Protein AF-A0A3C1F9G5-F1 (afdb_monomer_lite)

Structure (mmCIF, N/CA/C/O backbone):
data_AF-A0A3C1F9G5-F1
#
_entry.id   AF-A0A3C1F9G5-F1
#
loop_
_atom_site.group_PDB
_atom_site.id
_atom_site.type_symbol
_atom_site.label_atom_id
_atom_site.label_alt_id
_atom_site.label_comp_id
_atom_site.label_asym_id
_atom_site.label_entity_id
_atom_site.label_seq_id
_atom_site.pdbx_PDB_ins_code
_atom_site.Cartn_x
_atom_site.Cartn_y
_atom_site.Cartn_z
_atom_site.occupancy
_atom_site.B_iso_or_equiv
_atom_site.auth_seq_id
_atom_site.auth_comp_id
_atom_site.auth_asym_id
_atom_site.auth_atom_id
_atom_site.pdbx_PDB_model_num
ATOM 1 N N . VAL A 1 1 ? 6.737 4.095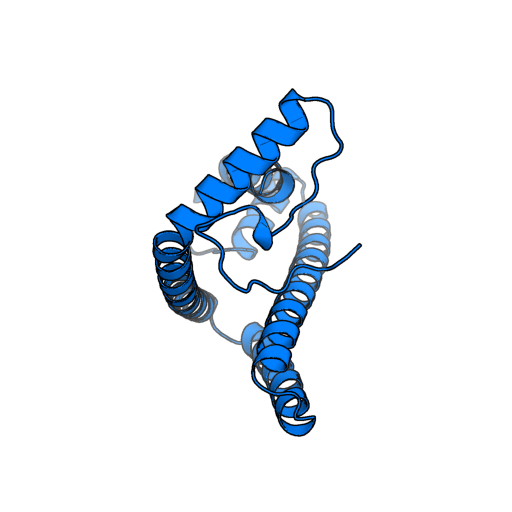 1.628 1.00 79.44 1 VAL A N 1
ATOM 2 C CA . VAL A 1 1 ? 7.726 3.433 2.512 1.00 79.44 1 VAL A CA 1
ATOM 3 C C . VAL A 1 1 ? 8.332 4.398 3.524 1.00 79.44 1 VAL A C 1
ATOM 5 O O . VAL A 1 1 ? 8.081 4.197 4.694 1.00 79.44 1 VAL A O 1
ATOM 8 N N . PHE A 1 2 ? 9.066 5.457 3.145 1.00 81.12 2 PHE A N 1
ATOM 9 C CA . PHE A 1 2 ? 9.716 6.330 4.148 1.00 81.12 2 PHE A CA 1
ATOM 10 C C . PHE A 1 2 ? 8.731 6.956 5.158 1.00 81.12 2 PHE A C 1
ATOM 12 O O . PHE A 1 2 ? 8.822 6.686 6.348 1.00 81.12 2 PHE A O 1
ATOM 19 N N . ILE A 1 3 ? 7.749 7.734 4.695 1.00 84.94 3 ILE A N 1
ATOM 20 C CA . ILE A 1 3 ? 6.781 8.387 5.596 1.00 84.94 3 ILE A CA 1
ATOM 21 C C . ILE A 1 3 ? 5.899 7.363 6.326 1.00 84.94 3 ILE A C 1
ATOM 23 O O . ILE A 1 3 ? 5.742 7.430 7.538 1.00 84.94 3 ILE A O 1
ATOM 27 N N . ASP A 1 4 ? 5.366 6.390 5.595 1.00 82.69 4 ASP A N 1
ATOM 28 C CA . ASP A 1 4 ? 4.461 5.371 6.134 1.00 82.69 4 ASP A CA 1
ATOM 29 C C . ASP A 1 4 ? 5.132 4.472 7.190 1.00 82.69 4 ASP A C 1
ATOM 31 O O . ASP A 1 4 ? 4.685 4.375 8.328 1.00 82.69 4 ASP A O 1
ATOM 35 N N . THR A 1 5 ? 6.275 3.877 6.854 1.00 83.38 5 THR A N 1
ATOM 36 C CA . THR A 1 5 ? 6.905 2.849 7.686 1.00 83.38 5 THR A CA 1
ATOM 37 C C . THR A 1 5 ? 7.856 3.438 8.724 1.00 83.38 5 THR A C 1
ATOM 39 O O . THR A 1 5 ? 7.809 3.045 9.885 1.00 83.38 5 THR A O 1
ATOM 42 N N . LEU A 1 6 ? 8.729 4.378 8.340 1.00 85.94 6 LEU A N 1
ATOM 43 C CA . LEU A 1 6 ? 9.736 4.901 9.273 1.00 85.94 6 LEU A CA 1
ATOM 44 C C . LEU A 1 6 ? 9.168 5.958 10.207 1.00 85.94 6 LEU A C 1
ATOM 46 O O . LEU A 1 6 ? 9.574 5.998 11.365 1.00 85.94 6 LEU A O 1
ATOM 50 N N . VAL A 1 7 ? 8.254 6.801 9.727 1.00 86.44 7 VAL A N 1
ATOM 51 C CA . VAL A 1 7 ? 7.688 7.874 10.549 1.00 86.44 7 VAL A CA 1
ATOM 52 C C . VAL A 1 7 ? 6.405 7.397 11.219 1.00 86.44 7 VAL A C 1
ATOM 54 O O . VAL A 1 7 ? 6.349 7.331 12.443 1.00 86.44 7 VAL A O 1
ATOM 57 N N . ILE A 1 8 ? 5.385 7.020 10.444 1.00 86.19 8 ILE A N 1
ATOM 58 C CA . ILE A 1 8 ? 4.050 6.764 10.997 1.00 86.19 8 ILE A CA 1
ATOM 59 C C . ILE A 1 8 ? 4.022 5.472 11.829 1.00 86.19 8 ILE A C 1
ATOM 61 O O . ILE A 1 8 ? 3.686 5.536 13.013 1.00 86.19 8 ILE A O 1
ATOM 65 N N . CYS A 1 9 ? 4.430 4.322 11.274 1.00 88.00 9 CYS A N 1
ATOM 66 C CA . CYS A 1 9 ? 4.414 3.058 12.024 1.00 88.00 9 CYS A CA 1
ATOM 67 C C . CYS A 1 9 ? 5.322 3.088 13.262 1.00 88.00 9 CYS A C 1
ATOM 69 O O . CYS A 1 9 ? 4.914 2.602 14.317 1.00 88.00 9 CYS A O 1
ATOM 71 N N . SER A 1 10 ? 6.517 3.684 13.172 1.00 88.06 10 SER A N 1
ATOM 72 C CA . SER A 1 10 ? 7.420 3.806 14.326 1.00 88.06 10 SER A CA 1
ATOM 73 C C . SER A 1 10 ? 6.807 4.648 15.445 1.00 88.06 10 SER A C 1
ATOM 75 O O . SER A 1 10 ? 6.843 4.237 16.602 1.00 88.06 10 SER A O 1
ATOM 77 N N . CYS A 1 11 ? 6.190 5.791 15.122 1.00 86.62 11 CYS A N 1
ATOM 78 C CA . CYS A 1 11 ? 5.500 6.615 16.117 1.00 86.62 11 CYS A CA 1
ATOM 79 C C . CYS A 1 11 ? 4.376 5.837 16.813 1.00 86.62 11 CYS A C 1
ATOM 81 O O . CYS A 1 11 ? 4.285 5.860 18.040 1.00 86.62 11 CYS A O 1
ATOM 83 N N . THR A 1 12 ? 3.545 5.106 16.061 1.00 86.06 12 THR A N 1
ATOM 84 C CA . THR A 1 12 ? 2.484 4.271 16.645 1.00 86.06 12 THR A CA 1
ATOM 85 C C . THR A 1 12 ? 3.055 3.163 17.529 1.00 86.06 12 THR A C 1
ATOM 87 O O . THR A 1 12 ? 2.549 2.944 18.629 1.00 86.06 12 THR A O 1
ATOM 90 N N . ALA A 1 13 ? 4.131 2.501 17.098 1.00 85.75 13 ALA A N 1
ATOM 91 C CA . ALA A 1 13 ? 4.799 1.472 17.887 1.00 85.75 13 ALA A CA 1
ATOM 92 C C . ALA A 1 13 ? 5.350 2.035 19.205 1.00 85.75 13 ALA A C 1
ATOM 94 O O . ALA A 1 13 ? 5.130 1.441 20.257 1.00 85.75 13 ALA A O 1
ATOM 95 N N . PHE A 1 14 ? 5.995 3.205 19.181 1.00 87.19 14 PHE A N 1
ATOM 96 C CA . PHE A 1 14 ? 6.489 3.850 20.399 1.00 87.19 14 PHE A CA 1
ATOM 97 C C . PHE A 1 14 ? 5.364 4.249 21.353 1.00 87.19 14 PHE A C 1
ATOM 99 O O . PHE A 1 14 ? 5.499 4.041 22.554 1.00 87.19 14 PHE A O 1
ATOM 106 N N . ILE A 1 15 ? 4.236 4.752 20.846 1.00 84.19 15 ILE A N 1
ATOM 107 C CA . ILE A 1 15 ? 3.062 5.060 21.678 1.00 84.19 15 ILE A CA 1
ATOM 108 C C . ILE A 1 15 ? 2.560 3.805 22.402 1.00 84.19 15 ILE A C 1
ATOM 110 O O . ILE A 1 15 ? 2.276 3.861 23.598 1.00 84.19 15 ILE A O 1
ATOM 114 N N . VAL A 1 16 ? 2.476 2.672 21.699 1.00 83.62 16 VAL A N 1
ATOM 115 C CA . VAL A 1 16 ? 2.042 1.400 22.295 1.00 83.62 16 VAL A CA 1
ATOM 116 C C . VAL A 1 16 ? 3.067 0.886 23.306 1.00 83.62 16 VAL A C 1
ATOM 118 O O . VAL A 1 16 ? 2.681 0.504 24.406 1.00 83.62 16 VAL A O 1
ATOM 121 N N . LEU A 1 17 ? 4.361 0.924 22.983 1.00 84.94 17 LEU A N 1
ATOM 122 C CA . LEU A 1 17 ? 5.430 0.449 23.872 1.00 84.94 17 LEU A CA 1
ATOM 123 C C . LEU A 1 17 ? 5.577 1.285 25.147 1.00 84.94 17 LEU A C 1
ATOM 125 O O . LEU A 1 17 ? 5.930 0.741 26.188 1.00 84.94 17 LEU A O 1
ATOM 129 N N . LEU A 1 18 ? 5.322 2.592 25.070 1.00 84.19 18 LEU A N 1
ATOM 130 C CA . LEU A 1 18 ? 5.335 3.485 26.230 1.00 84.19 18 LEU A CA 1
ATOM 131 C C . LEU A 1 18 ? 4.047 3.392 27.055 1.00 84.19 18 LEU A C 1
ATOM 133 O O . LEU A 1 18 ? 4.018 3.869 28.186 1.00 84.19 18 LEU A O 1
ATOM 137 N N . SER A 1 19 ? 2.968 2.842 26.495 1.00 78.31 19 SER A N 1
ATOM 138 C CA . SER A 1 19 ? 1.735 2.584 27.240 1.00 78.31 19 SER A CA 1
ATOM 139 C C . SER A 1 19 ? 1.867 1.328 28.101 1.00 78.31 19 SER A C 1
ATOM 141 O O . SER A 1 19 ? 2.615 0.411 27.763 1.00 78.31 19 SER A O 1
ATOM 143 N N . ASP A 1 20 ? 1.092 1.248 29.183 1.00 72.88 20 ASP A N 1
ATOM 144 C CA . ASP A 1 20 ? 1.049 0.078 30.068 1.00 72.88 20 ASP A CA 1
ATOM 145 C C . ASP A 1 20 ? 0.229 -1.070 29.430 1.00 72.88 20 ASP A C 1
ATOM 147 O O . ASP A 1 20 ? -0.744 -1.581 29.985 1.00 72.88 20 ASP A O 1
ATOM 151 N N . TYR A 1 21 ? 0.571 -1.434 28.186 1.00 70.00 21 TYR A N 1
ATOM 152 C CA . TYR A 1 21 ? -0.216 -2.310 27.310 1.00 70.00 21 TYR A CA 1
ATOM 153 C C . TYR A 1 21 ? -0.434 -3.715 27.895 1.00 70.00 21 TYR A C 1
ATOM 155 O O . TYR A 1 21 ? -1.404 -4.390 27.552 1.00 70.00 21 TYR A O 1
ATOM 163 N N . GLN A 1 22 ? 0.439 -4.134 28.816 1.00 65.12 22 GLN A N 1
ATOM 164 C CA . GLN A 1 22 ? 0.347 -5.381 29.578 1.00 65.12 22 GLN A CA 1
ATOM 165 C C . GLN A 1 22 ? -0.933 -5.460 30.432 1.00 65.12 22 GLN A C 1
ATOM 167 O O . GLN A 1 22 ? -1.401 -6.555 30.734 1.00 65.12 22 GLN A O 1
ATOM 172 N N . GLN A 1 23 ? -1.540 -4.319 30.782 1.00 65.19 23 GLN A N 1
ATOM 173 C CA . GLN A 1 23 ? -2.796 -4.256 31.537 1.00 65.19 23 GLN A CA 1
ATOM 174 C C . GLN A 1 23 ? -4.050 -4.514 30.679 1.00 65.19 23 GLN A C 1
ATOM 176 O O . GLN A 1 23 ? -5.159 -4.574 31.212 1.00 65.19 23 GLN A O 1
ATOM 181 N N . PHE A 1 24 ? -3.902 -4.685 29.360 1.00 69.06 24 PHE A N 1
ATOM 182 C CA . PHE A 1 24 ? -5.008 -4.833 28.407 1.00 69.06 24 PHE A CA 1
ATOM 183 C C . PHE A 1 24 ? -4.958 -6.166 27.633 1.00 69.06 24 PHE A C 1
ATOM 185 O O . PHE A 1 24 ? -4.894 -6.161 26.399 1.00 69.06 24 PHE A O 1
ATOM 192 N N . PRO A 1 25 ? -4.989 -7.327 28.318 1.00 67.06 25 PRO A N 1
ATOM 193 C CA . PRO A 1 25 ? -4.924 -8.619 27.646 1.00 67.06 25 PRO A CA 1
ATOM 194 C C . PRO A 1 25 ? -6.152 -8.830 26.746 1.00 67.06 25 PRO A C 1
ATOM 196 O O . PRO A 1 25 ? -7.293 -8.677 27.178 1.00 67.06 25 PRO A O 1
ATOM 199 N N . GLY A 1 26 ? -5.909 -9.191 25.483 1.00 71.00 26 GLY A N 1
ATOM 200 C CA . GLY A 1 26 ? -6.951 -9.527 24.504 1.00 71.00 26 GLY A CA 1
ATOM 201 C C . GLY A 1 26 ? -7.433 -8.378 23.611 1.00 71.00 26 GLY A C 1
ATOM 202 O O . GLY A 1 26 ? -8.284 -8.608 22.754 1.00 71.00 26 GLY A O 1
ATOM 203 N N . LEU A 1 27 ? -6.903 -7.159 23.765 1.00 77.69 27 LEU A N 1
ATOM 204 C CA . LEU A 1 27 ? -7.154 -6.066 22.820 1.00 77.69 27 LEU A CA 1
ATOM 205 C C . LEU A 1 27 ? -6.181 -6.150 21.635 1.00 77.69 27 LEU A C 1
ATOM 207 O O . LEU A 1 27 ? -4.968 -6.175 21.818 1.00 77.69 27 LEU A O 1
ATOM 211 N N . GLU A 1 28 ? -6.717 -6.150 20.413 1.00 75.06 28 GLU A N 1
ATOM 212 C CA . GLU A 1 28 ? -5.941 -6.238 19.170 1.00 75.06 28 GLU A CA 1
ATOM 213 C C . GLU A 1 28 ? -6.159 -5.009 18.269 1.00 75.06 28 GLU A C 1
ATOM 215 O O . GLU A 1 28 ? -7.192 -4.332 18.316 1.00 75.06 28 GLU A O 1
ATOM 220 N N . GLY A 1 29 ? -5.168 -4.719 17.420 1.00 78.81 29 GLY A N 1
ATOM 221 C CA . GLY A 1 29 ? -5.261 -3.724 16.349 1.00 78.81 29 GLY A CA 1
ATOM 222 C C . GLY A 1 29 ? -5.596 -2.303 16.820 1.00 78.81 29 GLY A C 1
ATOM 223 O O . GLY A 1 29 ? -4.894 -1.711 17.646 1.00 78.81 29 GLY A O 1
ATOM 224 N N . ILE A 1 30 ? -6.666 -1.734 16.253 1.00 81.12 30 ILE A N 1
ATOM 225 C CA . ILE A 1 30 ? -7.091 -0.345 16.502 1.00 81.12 30 ILE A CA 1
ATOM 226 C C . ILE A 1 30 ? -7.569 -0.158 17.948 1.00 81.12 30 ILE A C 1
ATOM 228 O O . ILE A 1 30 ? -7.327 0.887 18.546 1.00 81.12 30 ILE A O 1
ATOM 232 N N . ALA A 1 31 ? -8.198 -1.174 18.543 1.00 81.56 31 ALA A N 1
ATOM 233 C CA . ALA A 1 31 ? -8.715 -1.078 19.906 1.00 81.56 31 ALA A CA 1
ATOM 234 C C . ALA A 1 31 ? -7.577 -0.983 20.941 1.00 81.56 31 ALA A C 1
ATOM 236 O O . ALA A 1 31 ? -7.663 -0.212 21.899 1.00 81.56 31 ALA A O 1
ATOM 237 N N . LEU A 1 32 ? -6.470 -1.701 20.708 1.00 83.06 32 LEU A N 1
ATOM 238 C CA . LEU A 1 32 ? -5.260 -1.605 21.528 1.00 83.06 32 LEU A CA 1
ATOM 239 C C . LEU A 1 32 ? -4.609 -0.221 21.415 1.00 83.06 32 LEU A C 1
ATOM 241 O O . LEU A 1 32 ? -4.287 0.400 22.425 1.00 83.06 32 LEU A O 1
ATOM 245 N N . THR A 1 33 ? -4.453 0.287 20.191 1.00 83.69 33 THR A N 1
ATOM 246 C CA . THR A 1 33 ? -3.858 1.613 19.952 1.00 83.69 33 THR A CA 1
ATOM 247 C C . THR A 1 33 ? -4.732 2.746 20.483 1.00 83.69 33 THR A C 1
ATOM 249 O O . THR A 1 33 ? -4.192 3.687 21.057 1.00 83.69 33 THR A O 1
ATOM 252 N N . GLN A 1 34 ? -6.063 2.648 20.393 1.00 82.88 34 GLN A N 1
ATOM 253 C CA . GLN A 1 34 ? -6.988 3.581 21.051 1.00 82.88 34 GLN A CA 1
ATOM 254 C C . GLN A 1 34 ? -6.774 3.604 22.563 1.00 82.88 34 GLN A C 1
ATOM 256 O O . GLN A 1 34 ? -6.624 4.676 23.151 1.00 82.88 34 GLN A O 1
ATOM 261 N N . LYS A 1 35 ? -6.683 2.433 23.202 1.00 81.75 35 LYS A N 1
ATOM 262 C CA . LYS A 1 35 ? -6.490 2.357 24.652 1.00 81.75 35 LYS A CA 1
ATOM 263 C C . LYS A 1 35 ? -5.124 2.895 25.091 1.00 81.75 35 LYS A C 1
ATOM 265 O O . LYS A 1 35 ? -5.074 3.686 26.032 1.00 81.75 35 LYS A O 1
ATOM 270 N N . ALA A 1 36 ? -4.060 2.537 24.372 1.00 82.81 36 ALA A N 1
ATOM 271 C CA . ALA A 1 36 ? -2.698 3.026 24.594 1.00 82.81 36 ALA A CA 1
ATOM 272 C C . ALA A 1 36 ? -2.582 4.549 24.418 1.00 82.81 36 ALA A C 1
ATOM 274 O O . ALA A 1 36 ? -1.950 5.247 25.209 1.00 82.81 36 ALA A O 1
ATOM 275 N N . LEU A 1 37 ? -3.233 5.092 23.389 1.00 81.56 37 LEU A N 1
ATOM 276 C CA . LEU A 1 37 ? -3.229 6.526 23.135 1.00 81.56 37 LEU A CA 1
ATOM 277 C C . LEU A 1 37 ? -4.061 7.275 24.183 1.00 81.56 37 LEU A C 1
ATOM 279 O O . LEU A 1 37 ? -3.658 8.338 24.647 1.00 81.56 37 LEU A O 1
ATOM 283 N N . SER A 1 38 ? -5.191 6.704 24.604 1.00 80.94 38 SER A N 1
ATOM 284 C CA . SER A 1 38 ? -6.037 7.272 25.654 1.00 80.94 38 SER A CA 1
ATOM 285 C C . SER A 1 38 ? -5.361 7.293 27.024 1.00 80.94 38 SER A C 1
ATOM 287 O O . SER A 1 38 ? -5.692 8.171 27.820 1.00 80.94 38 SER A O 1
ATOM 289 N N . SER A 1 39 ? -4.453 6.357 27.326 1.00 78.19 39 SER A N 1
ATOM 290 C CA . SER A 1 39 ? -3.698 6.386 28.584 1.00 78.19 39 SER A CA 1
ATOM 291 C C . SER A 1 39 ? -2.624 7.474 28.597 1.00 78.19 39 SER A C 1
ATOM 293 O O . SER A 1 39 ? -2.330 8.002 29.661 1.00 78.19 39 SER A O 1
ATOM 295 N N . GLN A 1 40 ? -2.071 7.835 27.432 1.00 77.56 40 GLN A N 1
ATOM 296 C CA . GLN A 1 40 ? -1.007 8.843 27.326 1.00 77.56 40 GLN A CA 1
ATOM 297 C C . GLN A 1 40 ? -1.521 10.267 27.066 1.00 77.56 40 GLN A C 1
ATOM 299 O O . GLN A 1 40 ? -0.991 11.229 27.611 1.00 77.56 40 GLN A O 1
ATOM 304 N N . LEU A 1 41 ? -2.553 10.418 26.231 1.00 74.06 41 LEU A N 1
ATOM 305 C CA . LEU A 1 41 ? -3.094 11.715 25.795 1.00 74.06 41 LEU A CA 1
ATOM 306 C C . LEU A 1 41 ? -4.472 12.029 26.405 1.00 74.06 41 LEU A C 1
ATOM 308 O O . LEU A 1 41 ? -5.085 13.043 26.068 1.00 74.06 41 LEU A O 1
ATOM 312 N N . GLY A 1 42 ? -4.993 11.161 27.278 1.00 76.00 42 GLY A N 1
ATOM 313 C CA . GLY A 1 42 ? -6.335 11.287 27.846 1.00 76.00 42 GLY A CA 1
ATOM 314 C C . GLY A 1 42 ? -7.453 11.062 26.818 1.00 76.00 42 GLY A C 1
ATOM 315 O O . GLY A 1 42 ? -7.239 10.544 25.721 1.00 76.00 42 GLY A O 1
ATOM 316 N N . GLY A 1 43 ? -8.681 11.470 27.156 1.00 75.50 43 GLY A N 1
ATOM 317 C CA . GLY A 1 43 ? -9.869 11.234 26.318 1.00 75.50 43 GLY A CA 1
ATOM 318 C C . GLY A 1 43 ? -9.817 11.870 24.919 1.00 75.50 43 GLY A C 1
ATOM 319 O O . GLY A 1 43 ? -10.494 11.395 24.009 1.00 75.50 43 GLY A O 1
ATOM 320 N N . PHE A 1 44 ? -8.980 12.895 24.719 1.00 81.75 44 PHE A N 1
ATOM 321 C CA . PHE A 1 44 ? -8.780 13.543 23.419 1.00 81.75 44 PHE A CA 1
ATOM 322 C C . PHE A 1 44 ? -8.116 12.614 22.387 1.00 81.75 44 PHE A C 1
ATOM 324 O O . PHE A 1 44 ? -8.451 12.668 21.202 1.00 81.75 44 PHE A O 1
ATOM 331 N N . GLY A 1 45 ? -7.240 11.705 22.836 1.00 80.69 45 GLY A N 1
ATOM 332 C CA . GLY A 1 45 ? -6.542 10.761 21.959 1.00 80.69 45 GLY A CA 1
ATOM 333 C C . GLY A 1 45 ? -7.496 9.871 21.157 1.00 80.69 45 GLY A C 1
ATOM 334 O O . GLY A 1 45 ? -7.278 9.643 19.968 1.00 80.69 45 GLY A O 1
ATOM 335 N N . ASN A 1 46 ? -8.609 9.440 21.759 1.00 81.31 46 ASN A N 1
ATOM 336 C CA . ASN A 1 46 ? -9.588 8.576 21.089 1.00 81.31 46 ASN A CA 1
ATOM 337 C C . ASN A 1 46 ? -10.269 9.261 19.898 1.00 81.31 46 ASN A C 1
ATOM 339 O O . ASN A 1 46 ? -10.442 8.637 18.848 1.00 81.31 46 ASN A O 1
ATOM 343 N N . TYR A 1 47 ? -10.633 10.540 20.035 1.00 86.75 47 TYR A N 1
ATOM 344 C CA . TYR A 1 47 ? -11.262 11.300 18.952 1.00 86.75 47 TYR A CA 1
ATOM 345 C C . TYR A 1 47 ? -10.281 11.541 17.804 1.00 86.75 47 TYR A C 1
ATOM 347 O O . TYR A 1 47 ? -10.617 11.312 16.642 1.00 86.75 47 TYR A O 1
ATOM 355 N N . PHE A 1 48 ? -9.046 11.927 18.137 1.00 86.19 48 PHE A N 1
ATOM 356 C CA . PHE A 1 48 ? -7.991 12.148 17.154 1.00 86.19 48 PHE A CA 1
ATOM 357 C C . PHE A 1 48 ? -7.652 10.877 16.362 1.00 86.19 48 PHE A C 1
ATOM 359 O O . PHE A 1 48 ? -7.578 10.911 15.129 1.00 86.19 48 PHE A O 1
ATOM 366 N N . LEU A 1 49 ? -7.486 9.740 17.046 1.00 87.31 49 LEU A N 1
ATOM 367 C CA . LEU A 1 49 ? -7.157 8.477 16.386 1.00 87.31 49 LEU A CA 1
ATOM 368 C C . LEU A 1 49 ? -8.304 7.983 15.508 1.00 87.31 49 LEU A C 1
ATOM 370 O O . LEU A 1 49 ? -8.057 7.544 14.391 1.00 87.31 49 LEU A O 1
ATOM 374 N N . SER A 1 50 ? -9.550 8.102 15.969 1.00 88.06 50 SER A N 1
ATOM 375 C CA . SER A 1 50 ? -10.717 7.691 15.180 1.00 88.06 50 SER A CA 1
ATOM 376 C C . SER A 1 50 ? -10.835 8.502 13.884 1.00 88.06 50 SER A C 1
ATOM 378 O O . SER A 1 50 ? -11.043 7.925 12.818 1.00 88.06 50 SER A O 1
ATOM 380 N N . ALA A 1 51 ? -10.621 9.823 13.947 1.00 90.56 51 ALA A N 1
ATOM 381 C CA . ALA A 1 51 ? -10.589 10.679 12.759 1.00 90.56 51 ALA A CA 1
ATOM 382 C C . ALA A 1 51 ? -9.419 10.331 11.821 1.00 90.56 51 ALA A C 1
ATOM 384 O O . ALA A 1 51 ? -9.596 10.250 10.606 1.00 90.56 51 ALA A O 1
ATOM 385 N N . SER A 1 52 ? -8.234 10.068 12.377 1.00 89.38 52 SER A N 1
ATOM 386 C CA . SER A 1 52 ? -7.053 9.684 11.596 1.00 89.38 52 SER A CA 1
ATOM 387 C C . SER A 1 52 ? -7.257 8.347 10.882 1.00 89.38 52 SER A C 1
ATOM 389 O O . SER A 1 52 ? -7.039 8.254 9.677 1.00 89.38 52 SER A O 1
ATOM 391 N N . VAL A 1 53 ? -7.727 7.320 11.596 1.00 89.38 53 VAL A N 1
ATOM 392 C CA . VAL A 1 53 ? -8.008 5.989 11.036 1.00 89.38 53 VAL A CA 1
ATOM 393 C C . VAL A 1 53 ? -9.065 6.073 9.942 1.00 89.38 53 VAL A C 1
ATOM 395 O O . VAL A 1 53 ? -8.898 5.434 8.908 1.00 89.38 53 VAL A O 1
ATOM 398 N N . LEU A 1 54 ? -10.110 6.889 10.120 1.00 91.25 54 LEU A N 1
ATOM 399 C CA . LEU A 1 54 ? -11.115 7.116 9.082 1.00 91.25 54 LEU A CA 1
ATOM 400 C C . LEU A 1 54 ? -10.473 7.639 7.789 1.00 91.25 54 LEU A C 1
ATOM 402 O O . LEU A 1 54 ? -10.720 7.087 6.719 1.00 91.25 54 LEU A O 1
ATOM 406 N N . LEU A 1 55 ? -9.624 8.668 7.886 1.00 91.69 55 LEU A N 1
ATOM 407 C CA . LEU A 1 55 ? -8.939 9.245 6.727 1.00 91.69 55 LEU A CA 1
ATOM 408 C C . LEU A 1 55 ? -7.961 8.253 6.081 1.00 91.69 55 LEU A C 1
ATOM 410 O O . LEU A 1 55 ? -7.975 8.099 4.861 1.00 91.69 55 LEU A O 1
ATOM 414 N N . PHE A 1 56 ? -7.148 7.549 6.874 1.00 88.44 56 PHE A N 1
ATOM 415 C CA . PHE A 1 56 ? -6.182 6.565 6.370 1.00 88.44 56 PHE A CA 1
ATOM 416 C C . PHE A 1 56 ? -6.852 5.348 5.726 1.00 88.44 56 PHE A C 1
ATOM 418 O O . PHE A 1 56 ? -6.425 4.893 4.663 1.00 88.44 56 PHE A O 1
ATOM 425 N N . ALA A 1 57 ? -7.912 4.821 6.338 1.00 89.75 57 ALA A N 1
ATOM 426 C CA . ALA A 1 57 ? -8.671 3.714 5.772 1.00 89.75 57 ALA A CA 1
ATOM 427 C C . ALA A 1 57 ? -9.347 4.142 4.465 1.00 89.75 57 ALA A C 1
ATOM 429 O O . ALA A 1 57 ? -9.278 3.423 3.469 1.00 89.75 57 ALA A O 1
ATOM 430 N N . PHE A 1 58 ? -9.936 5.341 4.433 1.00 91.19 58 PHE A N 1
ATOM 431 C CA . PHE A 1 58 ? -10.592 5.873 3.243 1.00 91.19 58 PHE A CA 1
ATOM 432 C C . PHE A 1 58 ? -9.626 6.044 2.063 1.00 91.19 58 PHE A C 1
ATOM 434 O O . PHE A 1 58 ? -9.902 5.553 0.966 1.00 91.19 58 PHE A O 1
ATOM 441 N N . THR A 1 59 ? -8.466 6.674 2.277 1.00 91.19 59 THR A N 1
ATOM 442 C CA . THR A 1 59 ? -7.458 6.839 1.215 1.00 91.19 59 THR A CA 1
ATOM 443 C C . THR A 1 59 ? -6.911 5.496 0.736 1.00 91.19 59 THR A C 1
ATOM 445 O O . THR A 1 59 ? -6.738 5.300 -0.468 1.00 91.19 59 THR A O 1
ATOM 448 N N . SER A 1 60 ? -6.718 4.539 1.647 1.00 90.00 60 SER A N 1
ATOM 449 C CA . SER A 1 60 ? -6.255 3.186 1.317 1.00 90.00 60 SER A CA 1
ATOM 450 C C . SER A 1 60 ? -7.273 2.404 0.484 1.00 90.00 60 SER A C 1
ATOM 452 O O . SER A 1 60 ? -6.892 1.714 -0.465 1.00 90.00 60 SER A O 1
ATOM 454 N N . ILE A 1 61 ? -8.568 2.522 0.794 1.00 91.12 61 ILE A N 1
ATOM 455 C CA . ILE A 1 61 ? -9.645 1.897 0.011 1.00 91.12 61 ILE A CA 1
ATOM 456 C C . ILE A 1 61 ? -9.670 2.476 -1.405 1.00 91.12 61 ILE A C 1
ATOM 458 O O . ILE A 1 61 ? -9.714 1.715 -2.369 1.00 91.12 61 ILE A O 1
ATOM 462 N N . ILE A 1 62 ? -9.586 3.804 -1.545 1.00 90.88 62 ILE A N 1
ATOM 463 C CA . ILE A 1 62 ? -9.565 4.461 -2.861 1.00 90.88 62 ILE A CA 1
ATOM 464 C C . ILE A 1 62 ? -8.343 4.026 -3.671 1.00 90.88 62 ILE A C 1
ATOM 466 O O . ILE A 1 62 ? -8.482 3.684 -4.845 1.00 90.88 62 ILE A O 1
ATOM 470 N N . GLY A 1 63 ? -7.159 4.003 -3.052 1.00 89.38 63 GLY A N 1
ATOM 471 C CA . GLY A 1 63 ? -5.929 3.566 -3.711 1.00 89.38 63 GLY A CA 1
ATOM 472 C C . GLY A 1 63 ? -6.039 2.135 -4.239 1.00 89.38 63 GLY A C 1
ATOM 473 O O . GLY A 1 63 ? -5.804 1.891 -5.421 1.00 89.38 63 GLY A O 1
ATOM 474 N N . ASN A 1 64 ? -6.479 1.196 -3.395 1.00 89.19 64 ASN A N 1
ATOM 475 C CA . ASN A 1 64 ? -6.669 -0.202 -3.795 1.00 89.19 64 ASN A CA 1
ATOM 476 C C . ASN A 1 64 ? -7.756 -0.378 -4.859 1.00 89.19 64 ASN A C 1
ATOM 478 O O . ASN A 1 64 ? -7.586 -1.170 -5.786 1.00 89.19 64 ASN A O 1
ATOM 482 N N . TYR A 1 65 ? -8.848 0.383 -4.769 1.00 90.25 65 TYR A N 1
ATOM 483 C CA . TYR A 1 65 ? -9.882 0.391 -5.797 1.00 90.25 65 TYR A CA 1
ATOM 484 C C . TYR A 1 65 ? -9.322 0.855 -7.149 1.00 90.25 65 TYR A C 1
ATOM 486 O O . TYR A 1 65 ? -9.589 0.217 -8.166 1.00 90.25 65 TYR A O 1
ATOM 494 N N . TYR A 1 66 ? -8.507 1.914 -7.170 1.00 89.12 66 TYR A N 1
ATOM 495 C CA . TYR A 1 66 ? -7.884 2.408 -8.398 1.00 89.12 66 TYR A CA 1
ATOM 496 C C . TYR A 1 66 ? -6.906 1.390 -9.001 1.00 89.12 66 TYR A C 1
ATOM 498 O O . TYR A 1 66 ? -6.967 1.127 -10.202 1.00 89.12 66 TYR A O 1
ATOM 506 N N . TYR A 1 67 ? -6.064 0.754 -8.177 1.00 86.69 67 TYR A N 1
ATOM 507 C CA . TYR A 1 67 ? -5.182 -0.326 -8.637 1.00 86.69 67 TYR A CA 1
AT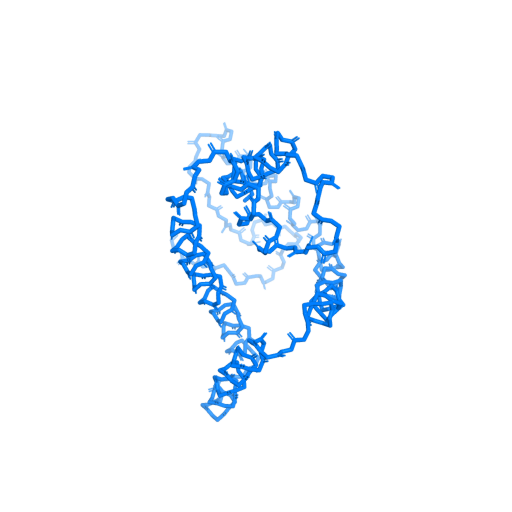OM 508 C C . TYR A 1 67 ? -5.972 -1.490 -9.243 1.00 86.69 67 TYR A C 1
ATOM 510 O O . TYR A 1 67 ? -5.643 -1.972 -10.327 1.00 86.69 67 TYR A O 1
ATOM 518 N N . GLY A 1 68 ? -7.048 -1.919 -8.579 1.00 86.94 68 GLY A N 1
ATOM 519 C CA . GLY A 1 68 ? -7.917 -2.971 -9.095 1.00 86.94 68 GLY A CA 1
ATOM 520 C C . GLY A 1 68 ? -8.622 -2.567 -10.390 1.00 86.94 68 GLY A C 1
ATOM 521 O O . GLY A 1 68 ? -8.651 -3.355 -11.333 1.00 86.94 68 GLY A O 1
ATOM 522 N N . GLN A 1 69 ? -9.113 -1.328 -10.483 1.00 87.06 69 GLN A N 1
ATOM 523 C CA . GLN A 1 69 ? -9.738 -0.808 -11.697 1.00 87.06 69 GLN A CA 1
ATOM 524 C C . GLN A 1 69 ? -8.759 -0.821 -12.879 1.00 87.06 69 GLN A C 1
ATOM 526 O O . GLN A 1 69 ? -9.124 -1.315 -13.943 1.00 87.06 69 GLN A O 1
ATOM 531 N N . ALA A 1 70 ? -7.527 -0.338 -12.695 1.00 86.62 70 ALA A N 1
ATOM 532 C CA . ALA A 1 70 ? -6.508 -0.342 -13.744 1.00 86.62 70 ALA A CA 1
ATOM 533 C C . ALA A 1 70 ? -6.173 -1.771 -14.217 1.00 86.62 70 ALA A C 1
ATOM 535 O O . ALA A 1 70 ? -6.101 -2.028 -15.419 1.00 86.62 70 ALA A O 1
ATOM 536 N N . ASN A 1 71 ? -6.049 -2.723 -13.285 1.00 86.75 71 ASN A N 1
ATOM 537 C CA . ASN A 1 71 ? -5.800 -4.131 -13.612 1.00 86.75 71 ASN A CA 1
ATOM 538 C C . ASN A 1 71 ? -6.972 -4.770 -14.375 1.00 86.75 71 ASN A C 1
ATOM 540 O O . ASN A 1 71 ? -6.766 -5.501 -15.344 1.00 86.75 71 ASN A O 1
ATOM 544 N N . VAL A 1 72 ? -8.212 -4.493 -13.963 1.00 86.19 72 VAL A N 1
ATOM 545 C CA . VAL A 1 72 ? -9.412 -5.001 -14.645 1.00 86.19 72 VAL A CA 1
ATOM 546 C C . VAL A 1 72 ? -9.547 -4.388 -16.036 1.00 86.19 72 VAL A C 1
ATOM 548 O O . VAL A 1 72 ? -9.871 -5.106 -16.978 1.00 86.19 72 VAL A O 1
ATOM 551 N N . GLU A 1 73 ? -9.259 -3.096 -16.187 1.00 85.56 73 GLU A N 1
ATOM 552 C CA . GLU A 1 73 ? -9.299 -2.394 -17.474 1.00 85.56 73 GLU A CA 1
ATOM 553 C C . GLU A 1 73 ? -8.245 -2.919 -18.460 1.00 85.56 73 GLU A C 1
ATOM 555 O O . GLU A 1 73 ? -8.522 -3.018 -19.658 1.00 85.56 73 GLU A O 1
ATOM 560 N N . PHE A 1 74 ? -7.080 -3.338 -17.953 1.00 82.25 74 PHE A N 1
ATOM 561 C CA . PHE A 1 74 ? -6.054 -4.023 -18.738 1.00 82.25 74 PHE A CA 1
ATOM 562 C C . PHE A 1 74 ? -6.530 -5.390 -19.262 1.00 82.25 74 PHE A C 1
ATOM 564 O O . PHE A 1 74 ? -6.274 -5.731 -20.415 1.00 82.25 74 PHE A O 1
ATOM 571 N N . ILE A 1 75 ? -7.262 -6.163 -18.450 1.00 83.94 75 ILE A N 1
ATOM 572 C CA . ILE A 1 75 ? -7.751 -7.504 -18.823 1.00 83.94 75 ILE A CA 1
ATOM 573 C C . ILE A 1 75 ? -9.008 -7.432 -19.704 1.00 83.94 75 ILE A C 1
ATOM 575 O O . ILE A 1 75 ? -9.184 -8.232 -20.624 1.00 83.94 75 ILE A O 1
ATOM 579 N N . SER A 1 76 ? -9.928 -6.507 -19.422 1.00 80.50 76 SER A N 1
ATOM 580 C CA . SER A 1 76 ? -11.197 -6.403 -20.138 1.00 80.50 76 SER A CA 1
ATOM 581 C C . SER A 1 76 ? -11.728 -4.974 -20.184 1.00 80.50 76 SER A C 1
ATOM 583 O O . SER A 1 76 ? -12.068 -4.380 -19.166 1.00 80.50 76 SER A O 1
ATOM 585 N N . ARG A 1 77 ? -11.950 -4.457 -21.399 1.00 77.75 77 ARG A N 1
ATOM 586 C CA . ARG A 1 77 ? -12.593 -3.146 -21.628 1.00 77.75 77 ARG A CA 1
ATOM 587 C C . ARG A 1 77 ? -14.128 -3.186 -21.572 1.00 77.75 77 ARG A C 1
ATOM 589 O O . ARG A 1 77 ? -14.799 -2.218 -21.929 1.00 77.75 77 ARG A O 1
ATOM 596 N N . LYS A 1 78 ? -14.725 -4.316 -21.173 1.00 86.44 78 LYS A N 1
ATOM 597 C CA . LYS A 1 78 ? -16.187 -4.476 -21.130 1.00 86.44 78 LYS A CA 1
ATOM 598 C C . LYS A 1 78 ? -16.775 -3.715 -19.939 1.00 86.44 78 LYS A C 1
ATOM 600 O O . LYS A 1 78 ? -16.474 -4.019 -18.787 1.00 86.44 78 LYS A O 1
ATOM 605 N N . LYS A 1 79 ? -17.715 -2.803 -20.215 1.00 81.00 79 LYS A N 1
ATOM 606 C CA . LYS A 1 79 ? -18.427 -2.015 -19.188 1.00 81.00 79 LYS A CA 1
ATOM 607 C C . LYS A 1 79 ? -19.130 -2.886 -18.136 1.00 81.00 79 LYS A C 1
ATOM 609 O O . LYS A 1 79 ? -19.159 -2.514 -16.969 1.00 81.00 79 LYS A O 1
ATOM 614 N N . SER A 1 80 ? -19.639 -4.057 -18.522 1.00 83.38 80 SER A N 1
ATOM 615 C CA . SER A 1 80 ? -20.309 -4.995 -17.609 1.00 83.38 80 SER A CA 1
ATOM 616 C C . SER A 1 80 ? -19.358 -5.579 -16.559 1.00 83.38 80 SER A C 1
ATOM 618 O O . SER A 1 80 ? -19.731 -5.690 -15.397 1.00 83.38 80 SER A O 1
ATOM 620 N N . VAL A 1 81 ? -18.114 -5.899 -16.940 1.00 84.88 81 VAL A N 1
ATOM 621 C CA . VAL A 1 81 ? -17.091 -6.433 -16.020 1.00 84.88 81 VAL A CA 1
ATOM 622 C C . VAL A 1 81 ? -16.673 -5.358 -15.016 1.00 84.88 81 VAL A C 1
ATOM 624 O O . VAL A 1 81 ? -16.567 -5.629 -13.824 1.00 84.88 81 VAL A O 1
ATOM 627 N N . MET A 1 82 ? -16.534 -4.116 -15.484 1.00 84.06 82 MET A N 1
ATOM 628 C CA . MET A 1 82 ? -16.241 -2.965 -14.629 1.00 84.06 82 MET A CA 1
ATOM 629 C C . MET A 1 82 ? -17.352 -2.704 -13.600 1.00 84.06 82 MET A C 1
ATOM 631 O O . MET A 1 82 ? -17.073 -2.375 -12.449 1.00 84.06 82 MET A O 1
ATOM 635 N N . LEU A 1 83 ? -18.617 -2.863 -14.002 1.00 85.19 83 LEU A N 1
ATOM 636 C CA . LEU A 1 83 ? -19.762 -2.681 -13.111 1.00 85.19 83 LEU A CA 1
ATOM 637 C C . LEU A 1 83 ? -19.807 -3.773 -12.034 1.00 85.19 83 LEU A C 1
ATOM 639 O O . LEU A 1 83 ? -19.943 -3.449 -10.859 1.00 85.19 83 LEU A O 1
ATOM 643 N N . VAL A 1 84 ? 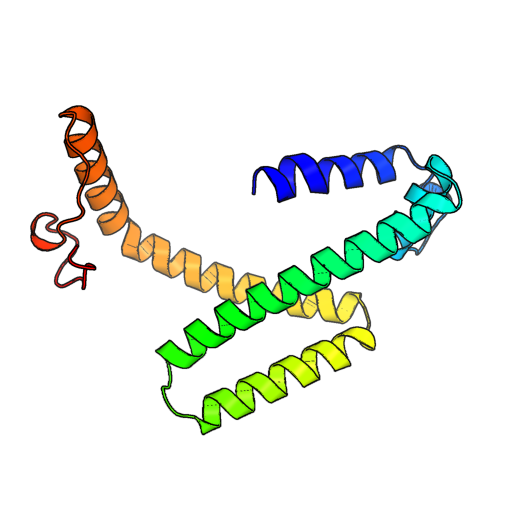-19.589 -5.038 -12.410 1.00 88.69 84 VAL A N 1
ATOM 644 C CA . VAL A 1 84 ? -19.484 -6.153 -11.451 1.00 88.69 84 VAL A CA 1
ATOM 645 C C . VAL A 1 84 ? -18.328 -5.937 -10.471 1.00 88.69 84 VAL A C 1
ATOM 647 O O . VAL A 1 84 ? -18.513 -6.126 -9.272 1.00 88.69 84 VAL A O 1
ATOM 650 N N . PHE A 1 85 ? -17.162 -5.489 -10.949 1.00 88.94 85 PHE A N 1
ATOM 651 C CA . PHE A 1 85 ? -16.017 -5.180 -10.089 1.00 88.94 85 PHE A CA 1
ATOM 652 C C . PHE A 1 85 ? -16.350 -4.085 -9.067 1.00 88.94 85 PHE A C 1
ATOM 654 O O . PHE A 1 85 ? -16.129 -4.273 -7.873 1.00 88.94 85 PHE A O 1
ATOM 661 N N . ARG A 1 86 ? -16.946 -2.970 -9.512 1.00 88.62 86 ARG A N 1
ATOM 662 C CA . ARG A 1 86 ? -17.367 -1.863 -8.634 1.00 88.62 86 ARG A CA 1
ATOM 663 C C . ARG A 1 86 ? -18.316 -2.329 -7.541 1.00 88.62 86 ARG A C 1
ATOM 665 O O . ARG A 1 86 ? -18.057 -2.082 -6.366 1.00 88.62 86 ARG A O 1
ATOM 672 N N . THR A 1 87 ? -19.379 -3.033 -7.922 1.00 89.12 87 THR A N 1
ATOM 673 C CA . THR A 1 87 ? -20.358 -3.558 -6.965 1.00 89.12 87 THR A CA 1
ATOM 674 C C . THR A 1 87 ? -19.712 -4.562 -6.009 1.00 89.12 87 THR A C 1
ATOM 676 O O . THR A 1 87 ? -19.962 -4.503 -4.808 1.00 89.12 87 THR A O 1
ATOM 679 N N . GLY A 1 88 ? -18.831 -5.433 -6.508 1.00 90.56 88 GLY A N 1
ATOM 680 C CA . GLY A 1 88 ? -18.098 -6.401 -5.694 1.00 90.56 88 GLY A CA 1
ATOM 681 C C . GLY A 1 88 ? -17.204 -5.743 -4.642 1.00 90.56 88 GLY A C 1
ATOM 682 O O . GLY A 1 88 ? -17.267 -6.120 -3.474 1.00 90.56 88 GLY A O 1
ATOM 683 N N . VAL A 1 89 ? -16.427 -4.720 -5.016 1.00 89.12 89 VAL A N 1
ATOM 684 C CA . VAL A 1 89 ? -15.578 -3.988 -4.062 1.00 89.12 89 VAL A CA 1
ATOM 685 C C . VAL A 1 89 ? -16.424 -3.312 -2.986 1.00 89.12 89 VAL A C 1
ATOM 687 O O . VAL A 1 89 ? -16.111 -3.443 -1.806 1.00 89.12 89 VAL A O 1
ATOM 690 N N . THR A 1 90 ? -17.526 -2.649 -3.351 1.00 89.06 90 THR A N 1
ATOM 691 C CA . THR A 1 90 ? -18.424 -2.027 -2.365 1.00 89.06 90 THR A CA 1
ATOM 692 C C . THR A 1 90 ? -18.995 -3.054 -1.386 1.00 89.06 90 THR A C 1
ATOM 694 O O . THR A 1 90 ? -18.996 -2.810 -0.181 1.00 89.06 90 THR A O 1
ATOM 697 N N . LEU A 1 91 ? -19.430 -4.222 -1.871 1.00 90.94 91 LEU A N 1
ATOM 698 C CA . LEU A 1 91 ? -19.946 -5.291 -1.013 1.00 90.94 91 LEU A CA 1
ATOM 699 C C . LEU A 1 91 ? -18.874 -5.847 -0.074 1.00 90.94 91 LEU A C 1
ATOM 701 O O . LEU A 1 91 ? -19.159 -6.075 1.100 1.00 90.94 91 LEU A O 1
ATOM 705 N N . ILE A 1 92 ? -17.642 -6.031 -0.554 1.00 89.31 92 ILE A N 1
ATOM 706 C CA . ILE A 1 92 ? -16.524 -6.510 0.269 1.00 89.31 92 ILE A CA 1
ATOM 707 C C . ILE A 1 92 ? -16.169 -5.487 1.348 1.00 89.31 92 ILE A C 1
ATOM 709 O O . ILE A 1 92 ? -15.980 -5.873 2.496 1.00 89.31 92 ILE A O 1
ATOM 713 N N . VAL A 1 93 ? -16.128 -4.194 1.015 1.00 89.88 93 VAL A N 1
ATOM 714 C CA . VAL A 1 93 ? -15.863 -3.124 1.991 1.00 89.88 93 VAL A CA 1
ATOM 715 C C . VAL A 1 93 ? -16.949 -3.086 3.070 1.00 89.88 93 VAL A C 1
ATOM 717 O O . VAL A 1 93 ? -16.624 -3.006 4.252 1.00 89.88 93 VAL A O 1
ATOM 720 N N . LEU A 1 94 ? -18.227 -3.210 2.690 1.00 89.12 94 LEU A N 1
ATOM 721 C CA . LEU A 1 94 ? -19.334 -3.277 3.652 1.00 89.12 94 LEU A CA 1
ATOM 722 C C . LEU A 1 94 ? -19.257 -4.532 4.529 1.00 89.12 94 LEU A C 1
ATOM 724 O O . LEU A 1 94 ? -19.431 -4.455 5.743 1.00 89.12 94 LEU A O 1
ATOM 728 N N . SER A 1 95 ? -18.951 -5.679 3.925 1.00 87.75 95 SER A N 1
ATOM 729 C CA . SER A 1 95 ? -18.810 -6.950 4.642 1.00 87.75 95 SER A CA 1
ATOM 730 C C . SER A 1 95 ? -17.611 -6.924 5.595 1.00 87.75 95 SER A C 1
ATOM 732 O O . SER A 1 95 ? -17.689 -7.445 6.704 1.00 87.75 95 SER A O 1
ATOM 734 N N . GLY A 1 96 ? -16.518 -6.266 5.202 1.00 85.75 96 GLY A N 1
ATOM 735 C CA . GLY A 1 96 ? -15.297 -6.129 5.994 1.00 85.75 96 GLY A CA 1
ATOM 736 C C . GLY A 1 96 ? -15.498 -5.416 7.332 1.00 85.75 96 GLY A C 1
ATOM 737 O O . GLY A 1 96 ? -14.759 -5.695 8.269 1.00 85.75 96 GLY A O 1
ATOM 738 N N . ALA A 1 97 ? -16.524 -4.568 7.459 1.00 83.38 97 ALA A N 1
ATOM 739 C CA . ALA A 1 97 ? -16.879 -3.934 8.729 1.00 83.38 97 ALA A CA 1
ATOM 740 C C . ALA A 1 97 ? -17.518 -4.905 9.746 1.00 83.38 97 ALA A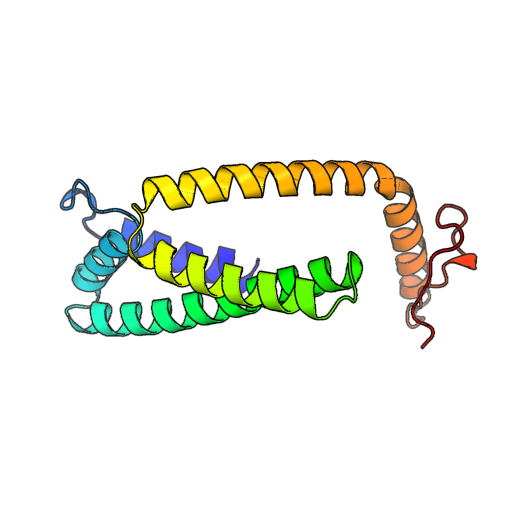 C 1
ATOM 742 O O . ALA A 1 97 ? -17.558 -4.599 10.935 1.00 83.38 97 ALA A O 1
ATOM 743 N N . VAL A 1 98 ? -18.025 -6.057 9.289 1.00 86.94 98 VAL A N 1
ATOM 744 C CA . VAL A 1 98 ? -18.747 -7.048 10.112 1.00 86.94 98 VAL A CA 1
ATOM 745 C C . VAL A 1 98 ? -17.907 -8.307 10.367 1.00 86.94 98 VAL A C 1
ATOM 747 O O . VAL A 1 98 ? -18.120 -9.014 11.352 1.00 86.94 98 VAL A O 1
ATOM 750 N N . LEU A 1 99 ? -16.949 -8.611 9.487 1.00 88.25 99 LEU A N 1
ATOM 751 C CA . LEU A 1 99 ? -16.089 -9.789 9.607 1.00 88.25 99 LEU A CA 1
ATOM 752 C C . LEU A 1 99 ? -15.099 -9.673 10.776 1.00 88.25 99 LEU A C 1
ATOM 754 O O . LEU A 1 99 ? -14.641 -8.593 11.143 1.00 88.25 99 LEU A O 1
ATOM 758 N N . GLN A 1 100 ? -14.717 -10.822 11.339 1.00 85.88 100 GLN A N 1
ATOM 759 C CA . GLN A 1 100 ? -13.706 -10.874 12.394 1.00 85.88 100 GLN A CA 1
ATOM 760 C C . GLN A 1 100 ? -12.335 -10.446 11.860 1.00 85.88 100 GLN A C 1
ATOM 762 O O . GLN A 1 100 ? -11.891 -10.950 10.826 1.00 85.88 100 GLN A O 1
ATOM 767 N N . LEU A 1 101 ? -11.630 -9.600 12.621 1.00 83.12 101 LEU A N 1
ATOM 768 C CA . LEU A 1 101 ? -10.297 -9.091 12.272 1.00 83.12 101 LEU A CA 1
ATOM 769 C C . LEU A 1 101 ? -9.347 -10.211 11.833 1.00 83.12 101 LEU A C 1
ATOM 771 O O . LEU A 1 101 ? -8.754 -10.125 10.763 1.00 83.12 101 LEU A O 1
ATOM 775 N N . LYS A 1 102 ? -9.262 -11.301 12.605 1.00 87.19 102 LYS A N 1
ATOM 776 C CA . LYS A 1 102 ? -8.379 -12.437 12.302 1.00 87.19 102 LYS A CA 1
ATOM 777 C C . LYS A 1 102 ? -8.660 -13.073 10.937 1.00 87.19 102 LYS A C 1
ATOM 779 O O . LYS A 1 102 ? -7.728 -13.435 10.229 1.00 87.19 102 LYS A O 1
ATOM 784 N N . LEU A 1 103 ? -9.931 -13.200 10.553 1.00 88.62 103 LEU A N 1
ATOM 785 C CA . LEU A 1 103 ? -10.300 -13.753 9.249 1.00 88.62 103 LEU A CA 1
ATOM 786 C C . LEU A 1 103 ? -9.868 -12.818 8.114 1.00 88.62 103 LEU A C 1
ATOM 788 O O . LEU A 1 103 ? -9.319 -13.284 7.119 1.00 88.62 103 LEU A O 1
ATOM 792 N N . VAL A 1 104 ? -10.094 -11.510 8.279 1.00 88.31 104 VAL A N 1
ATOM 793 C CA . VAL A 1 104 ? -9.712 -10.490 7.292 1.00 88.31 104 VAL A CA 1
ATOM 794 C C . VAL A 1 104 ? -8.196 -10.460 7.103 1.00 88.31 104 VAL A C 1
ATOM 796 O O . VAL A 1 104 ? -7.739 -10.475 5.963 1.00 88.31 104 VAL A O 1
ATOM 799 N N . TRP A 1 105 ? -7.424 -10.492 8.193 1.00 87.75 105 TRP A N 1
ATOM 800 C CA . TRP A 1 105 ? -5.960 -10.546 8.142 1.00 87.75 105 TRP A CA 1
ATOM 801 C C . TRP A 1 105 ? -5.452 -11.825 7.479 1.00 87.75 105 TRP A C 1
ATOM 803 O O . TRP A 1 105 ? -4.672 -11.738 6.539 1.00 87.75 105 TRP A O 1
ATOM 813 N N . ASN A 1 106 ? -5.968 -12.997 7.859 1.00 92.25 106 ASN A N 1
ATOM 814 C CA . ASN A 1 106 ? -5.572 -14.262 7.230 1.00 92.25 106 ASN A CA 1
ATOM 815 C C . ASN A 1 106 ? -5.846 -14.274 5.717 1.00 92.25 106 ASN A C 1
ATOM 817 O O . ASN A 1 106 ? -5.049 -14.791 4.935 1.00 92.25 106 ASN A O 1
ATOM 821 N N . LEU A 1 107 ? -6.988 -13.721 5.298 1.00 90.75 107 LEU A N 1
ATOM 822 C CA . LEU A 1 107 ? -7.347 -13.634 3.887 1.00 90.75 107 LEU A CA 1
ATOM 823 C C . LEU A 1 107 ? -6.452 -12.629 3.143 1.00 90.75 107 LEU A C 1
ATOM 825 O O . LEU A 1 107 ? -6.013 -12.908 2.027 1.00 90.75 107 LEU A O 1
ATOM 829 N N . ALA A 1 108 ? -6.158 -11.486 3.767 1.00 89.38 108 ALA A N 1
ATOM 830 C CA . ALA A 1 108 ? -5.239 -10.488 3.234 1.00 89.38 108 ALA A CA 1
ATOM 831 C C . ALA A 1 108 ? -3.826 -11.062 3.060 1.00 89.38 108 ALA A C 1
ATOM 833 O O . ALA A 1 108 ? -3.257 -10.926 1.980 1.00 89.38 108 ALA A O 1
ATOM 834 N N . ASP A 1 109 ? -3.301 -11.765 4.065 1.00 92.31 109 ASP A N 1
ATOM 835 C CA . ASP A 1 109 ? -1.978 -12.390 4.027 1.00 92.31 109 ASP A CA 1
ATOM 836 C C . ASP A 1 109 ? -1.885 -13.440 2.916 1.00 92.31 109 ASP A C 1
ATOM 838 O O . ASP A 1 109 ? -0.903 -13.476 2.174 1.00 92.31 109 ASP A O 1
ATOM 842 N N . LEU A 1 110 ? -2.934 -14.249 2.728 1.00 94.50 110 LEU A N 1
ATOM 843 C CA . LEU A 1 110 ? -2.993 -15.240 1.654 1.00 94.50 110 LEU A CA 1
ATOM 844 C C . LEU A 1 110 ? -2.907 -14.588 0.265 1.00 94.50 110 LEU A C 1
ATOM 846 O O . LEU A 1 110 ? -2.092 -14.994 -0.569 1.00 94.50 110 LEU A O 1
ATOM 850 N N . PHE A 1 111 ? -3.734 -13.573 0.001 1.00 92.19 111 PHE A N 1
ATOM 851 C CA . PHE A 1 111 ? -3.732 -12.891 -1.295 1.00 92.19 111 PHE A CA 1
ATOM 852 C C . PHE A 1 111 ? -2.473 -12.046 -1.510 1.00 92.19 111 PHE A C 1
ATOM 854 O O . PHE A 1 111 ? -1.961 -11.985 -2.630 1.00 92.19 111 PHE A O 1
ATOM 861 N N . MET A 1 112 ? -1.936 -11.436 -0.451 1.00 92.38 112 MET A N 1
ATOM 862 C CA . MET A 1 112 ? -0.685 -10.684 -0.501 1.00 92.38 112 MET A CA 1
ATOM 863 C C . MET A 1 112 ? 0.498 -11.604 -0.808 1.00 92.38 112 MET A C 1
ATOM 865 O O . MET A 1 112 ? 1.315 -11.269 -1.663 1.00 92.38 112 MET A O 1
ATOM 869 N N . ALA A 1 113 ? 0.558 -12.788 -0.190 1.00 93.75 113 ALA A N 1
ATOM 870 C CA . ALA A 1 113 ? 1.574 -13.792 -0.486 1.00 93.75 113 ALA A CA 1
ATOM 871 C C . ALA A 1 113 ? 1.495 -14.259 -1.948 1.00 93.75 113 ALA A C 1
ATOM 873 O O . ALA A 1 113 ? 2.515 -14.307 -2.637 1.00 93.75 113 ALA A O 1
ATOM 874 N N . ALA A 1 114 ? 0.289 -14.532 -2.456 1.00 94.81 114 ALA A N 1
ATOM 875 C CA . ALA A 1 114 ? 0.091 -14.909 -3.855 1.00 94.81 114 ALA A CA 1
ATOM 876 C C . ALA A 1 114 ? 0.559 -13.805 -4.824 1.00 94.81 114 ALA A C 1
ATOM 878 O O . ALA A 1 114 ? 1.316 -14.075 -5.759 1.00 94.81 114 ALA A O 1
ATOM 879 N N . MET A 1 115 ? 0.171 -12.550 -4.571 1.00 92.00 115 MET A N 1
ATOM 880 C CA . MET A 1 115 ? 0.593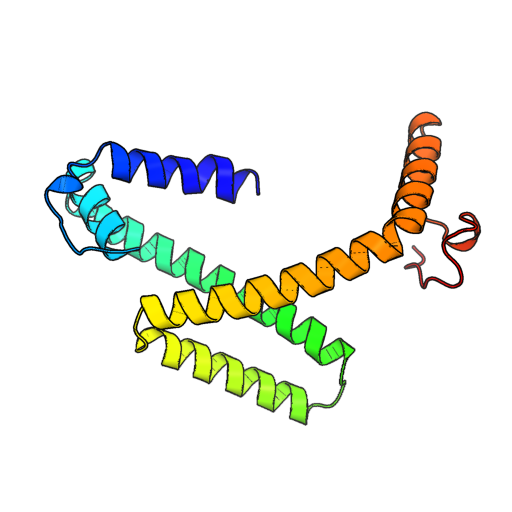 -11.394 -5.368 1.00 92.00 115 MET A CA 1
ATOM 881 C C . MET A 1 115 ? 2.114 -11.197 -5.328 1.00 92.00 115 MET A C 1
ATOM 883 O O . MET A 1 115 ? 2.742 -10.972 -6.365 1.00 92.00 115 MET A O 1
ATOM 887 N N . ALA A 1 116 ? 2.721 -11.317 -4.145 1.00 93.62 116 ALA A N 1
ATOM 888 C CA . ALA A 1 116 ? 4.160 -11.185 -3.967 1.00 93.62 116 ALA A CA 1
ATOM 889 C C . ALA A 1 116 ? 4.924 -12.250 -4.762 1.00 93.62 116 ALA A C 1
ATOM 891 O O . ALA A 1 116 ? 5.869 -11.912 -5.473 1.00 93.62 116 ALA A O 1
ATOM 892 N N . LEU A 1 117 ? 4.492 -13.515 -4.711 1.00 95.00 117 LEU A N 1
ATOM 893 C CA . LEU A 1 117 ? 5.118 -14.601 -5.470 1.00 95.00 117 LEU A CA 1
ATOM 894 C C . LEU A 1 117 ? 5.073 -14.350 -6.983 1.00 95.00 117 LEU A C 1
ATOM 896 O O . LEU A 1 117 ? 6.094 -14.502 -7.657 1.00 95.00 117 LEU A O 1
ATOM 900 N N . MET A 1 118 ? 3.926 -13.915 -7.516 1.00 92.88 118 MET A N 1
ATOM 901 C CA . MET A 1 118 ? 3.801 -13.588 -8.942 1.00 92.88 118 MET A CA 1
ATOM 902 C C . MET A 1 118 ? 4.711 -12.421 -9.344 1.00 92.88 118 MET A C 1
ATOM 904 O O . MET A 1 118 ? 5.407 -12.502 -10.359 1.00 92.88 118 MET A O 1
ATOM 908 N N . ASN A 1 119 ? 4.763 -11.365 -8.530 1.00 92.19 119 ASN A N 1
ATOM 909 C CA . ASN A 1 119 ? 5.600 -10.198 -8.800 1.00 92.19 119 ASN A CA 1
ATOM 910 C C . ASN A 1 119 ? 7.094 -10.527 -8.716 1.00 92.19 119 ASN A C 1
ATOM 912 O O . ASN A 1 119 ? 7.858 -10.127 -9.592 1.00 92.19 119 ASN A O 1
ATOM 916 N N . ILE A 1 120 ? 7.521 -11.294 -7.709 1.00 94.12 120 ILE A N 1
ATOM 917 C CA . ILE A 1 120 ? 8.916 -11.734 -7.579 1.00 94.12 120 ILE A CA 1
ATOM 918 C C . ILE A 1 120 ? 9.318 -12.573 -8.794 1.00 94.12 120 ILE A C 1
ATOM 920 O O . ILE A 1 120 ? 10.375 -12.332 -9.379 1.00 94.12 120 ILE A O 1
ATOM 924 N N . TYR A 1 121 ? 8.471 -13.512 -9.222 1.00 94.06 121 TYR A N 1
ATOM 925 C CA . TYR A 1 121 ? 8.733 -14.311 -10.419 1.00 94.06 121 TYR A CA 1
ATOM 926 C C . TYR A 1 121 ? 8.901 -13.434 -11.672 1.00 94.06 121 TYR A C 1
ATOM 928 O O . TYR A 1 121 ? 9.867 -13.606 -12.423 1.00 94.06 121 TYR A O 1
ATOM 936 N N . ALA A 1 122 ? 8.012 -12.457 -11.875 1.00 90.12 122 ALA A N 1
ATOM 937 C CA . ALA A 1 122 ? 8.104 -11.516 -12.988 1.00 90.12 122 ALA A CA 1
ATOM 938 C C . ALA A 1 122 ? 9.404 -10.694 -12.936 1.00 90.12 122 ALA A C 1
ATOM 940 O O . ALA A 1 122 ? 10.132 -10.635 -13.926 1.00 90.12 122 ALA A O 1
ATOM 941 N N . ILE A 1 123 ? 9.752 -10.133 -11.774 1.00 90.88 123 ILE A N 1
ATOM 942 C CA . ILE A 1 123 ? 10.983 -9.351 -11.579 1.00 90.88 123 ILE A CA 1
ATOM 943 C C . ILE A 1 123 ? 12.225 -10.202 -11.868 1.00 90.88 123 ILE A C 1
ATOM 945 O O . ILE A 1 123 ? 13.134 -9.747 -12.561 1.00 90.88 123 ILE A O 1
ATOM 949 N N . LEU A 1 124 ? 12.270 -11.453 -11.399 1.00 91.56 124 LEU A N 1
ATOM 950 C CA . LEU A 1 124 ? 13.399 -12.351 -11.661 1.00 91.56 124 LEU A CA 1
ATOM 951 C C . LEU A 1 124 ? 13.573 -12.647 -13.152 1.00 91.56 124 LEU A C 1
ATOM 953 O O . LEU A 1 124 ? 14.708 -12.744 -13.623 1.00 91.56 124 LEU A O 1
ATOM 957 N N . ARG A 1 125 ? 12.473 -12.754 -13.904 1.00 90.25 125 ARG A N 1
ATOM 958 C CA . ARG A 1 125 ? 12.509 -12.949 -15.359 1.00 90.25 125 ARG A CA 1
ATOM 959 C C . ARG A 1 125 ? 12.916 -11.676 -16.107 1.00 90.25 125 ARG A C 1
ATOM 961 O O . ARG A 1 125 ? 13.662 -11.764 -17.079 1.00 90.25 125 ARG A O 1
ATOM 968 N N . LEU A 1 126 ? 12.490 -10.509 -15.624 1.00 87.81 126 LEU A N 1
ATOM 969 C CA . LEU A 1 126 ? 12.798 -9.195 -16.201 1.00 87.81 126 LEU A CA 1
ATOM 970 C C . LEU A 1 126 ? 14.144 -8.617 -15.725 1.00 87.81 126 LEU A C 1
ATOM 972 O O . LEU A 1 126 ? 14.576 -7.581 -16.224 1.00 87.81 126 LEU A O 1
ATOM 976 N N . ARG A 1 127 ? 14.850 -9.279 -14.797 1.00 88.38 127 ARG A N 1
ATOM 977 C CA . ARG A 1 127 ? 16.070 -8.747 -14.158 1.00 88.38 127 ARG A CA 1
ATOM 978 C C . ARG A 1 127 ? 17.111 -8.227 -15.151 1.00 88.38 127 ARG A C 1
ATOM 980 O O . ARG A 1 127 ? 17.708 -7.186 -14.913 1.00 88.38 127 ARG A O 1
ATOM 987 N N . LYS A 1 128 ? 17.317 -8.939 -16.268 1.00 84.00 128 LYS A N 1
ATOM 988 C CA . LYS A 1 128 ? 18.313 -8.574 -17.286 1.00 84.00 128 LYS A CA 1
ATOM 989 C C . LYS A 1 128 ? 17.934 -7.254 -17.962 1.00 84.00 128 LYS A C 1
ATOM 991 O O . LYS A 1 128 ? 18.758 -6.358 -18.052 1.00 84.00 128 LYS A O 1
ATOM 996 N N . GLN A 1 129 ? 16.665 -7.123 -18.340 1.00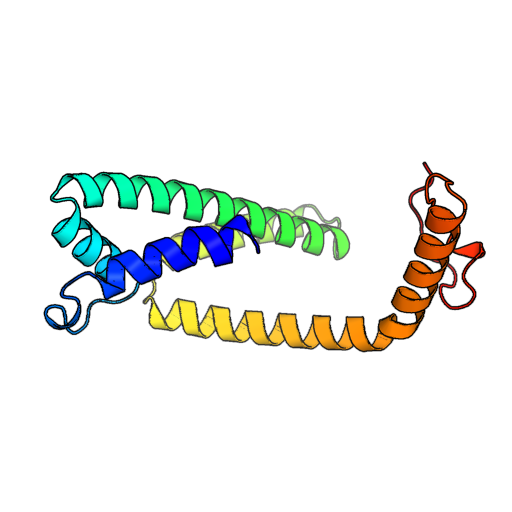 84.88 129 GLN A N 1
ATOM 997 C CA . GLN A 1 129 ? 16.109 -5.923 -18.965 1.00 84.88 129 GLN A CA 1
ATOM 998 C C . GLN A 1 129 ? 16.188 -4.710 -18.037 1.00 84.88 129 GLN A C 1
ATOM 1000 O O . GLN A 1 129 ? 16.607 -3.637 -18.457 1.00 84.88 129 GLN A O 1
ATOM 1005 N N . VAL A 1 130 ? 15.846 -4.890 -16.759 1.00 86.12 130 VAL A N 1
ATOM 1006 C CA . VAL A 1 130 ? 15.900 -3.815 -15.757 1.00 86.12 130 VAL A CA 1
ATOM 1007 C C . VAL A 1 130 ? 17.337 -3.351 -15.505 1.00 86.12 130 VAL A C 1
ATOM 1009 O O . VAL A 1 130 ? 17.580 -2.151 -15.407 1.00 86.12 130 VAL A O 1
ATOM 1012 N N . ILE A 1 131 ? 18.296 -4.279 -15.413 1.00 86.94 131 ILE A N 1
ATOM 1013 C CA . ILE A 1 131 ? 19.714 -3.941 -15.219 1.00 86.94 131 ILE A CA 1
ATOM 1014 C C . ILE A 1 131 ? 20.260 -3.183 -16.431 1.00 86.94 131 ILE A C 1
ATOM 1016 O O . ILE A 1 131 ? 20.929 -2.167 -16.250 1.00 86.94 131 ILE A O 1
ATOM 1020 N N . ASP A 1 132 ? 19.948 -3.635 -17.646 1.00 84.62 132 ASP A N 1
ATOM 1021 C CA . ASP A 1 132 ? 20.420 -2.985 -18.868 1.00 84.62 132 ASP A CA 1
ATOM 1022 C C . ASP A 1 132 ? 19.805 -1.581 -19.031 1.00 84.62 132 ASP A C 1
ATOM 1024 O O . ASP A 1 132 ? 20.527 -0.631 -19.334 1.00 84.62 132 ASP A O 1
ATOM 1028 N N . ALA A 1 133 ? 18.514 -1.408 -18.717 1.00 85.88 133 ALA A N 1
ATOM 1029 C CA . ALA A 1 133 ? 17.869 -0.091 -18.676 1.00 85.88 133 ALA A CA 1
ATOM 1030 C C . ALA A 1 133 ? 18.474 0.837 -17.616 1.00 85.88 133 ALA A C 1
ATOM 1032 O O . ALA A 1 133 ? 18.676 2.025 -17.863 1.00 85.88 133 ALA A O 1
ATOM 1033 N N . LEU A 1 134 ? 18.793 0.310 -16.431 1.00 86.69 134 LEU A N 1
ATOM 1034 C CA . LEU A 1 134 ? 19.435 1.091 -15.377 1.00 86.69 134 LEU A CA 1
ATOM 1035 C C . LEU A 1 134 ? 20.859 1.507 -15.769 1.00 86.69 134 LEU A C 1
ATOM 1037 O O . LEU A 1 134 ? 21.287 2.615 -15.443 1.00 86.69 134 LEU A O 1
ATOM 1041 N N . ALA A 1 135 ? 21.598 0.630 -16.450 1.00 86.44 135 ALA A N 1
ATOM 1042 C CA . ALA A 1 135 ? 22.928 0.934 -16.961 1.00 86.44 135 ALA A CA 1
ATOM 1043 C C . ALA A 1 135 ? 22.879 2.041 -18.022 1.00 86.44 135 ALA A C 1
ATOM 1045 O O . ALA A 1 135 ? 23.701 2.955 -17.976 1.00 86.44 135 ALA A O 1
ATOM 1046 N N . ASP A 1 136 ? 21.906 1.993 -18.931 1.00 84.94 136 ASP A N 1
ATOM 1047 C CA . ASP A 1 136 ? 21.691 3.048 -19.919 1.00 84.94 136 ASP A CA 1
ATOM 1048 C C . ASP A 1 136 ? 21.325 4.391 -19.260 1.00 84.94 136 ASP A C 1
ATOM 1050 O O . ASP A 1 136 ? 22.008 5.396 -19.466 1.00 84.94 136 ASP A O 1
ATOM 1054 N N . TYR A 1 137 ? 20.361 4.384 -18.333 1.00 86.38 137 TYR A N 1
ATOM 1055 C CA . TYR A 1 137 ? 19.991 5.566 -17.548 1.00 86.38 137 TYR A CA 1
ATOM 1056 C C . TYR A 1 137 ? 21.196 6.200 -16.831 1.00 86.38 137 TYR A C 1
ATOM 1058 O O . TYR A 1 137 ? 21.381 7.420 -16.855 1.00 86.38 137 TYR A O 1
ATOM 1066 N N . ARG A 1 138 ? 22.050 5.380 -16.198 1.00 87.12 138 ARG A N 1
ATOM 1067 C CA . ARG A 1 138 ? 23.262 5.865 -15.517 1.00 87.12 138 ARG A CA 1
ATOM 1068 C C . ARG A 1 138 ? 24.256 6.484 -16.493 1.00 87.12 138 ARG A C 1
ATOM 1070 O O . ARG A 1 138 ? 24.757 7.564 -16.201 1.00 87.12 138 ARG A O 1
ATOM 1077 N N . LYS A 1 139 ? 24.485 5.866 -17.657 1.00 87.25 139 LYS A N 1
ATOM 1078 C CA . LYS A 1 139 ? 25.369 6.420 -18.697 1.00 87.25 139 LYS A CA 1
ATOM 1079 C C . LYS A 1 139 ? 24.891 7.784 -19.187 1.00 87.25 139 LYS A C 1
ATOM 1081 O O . LYS A 1 139 ? 25.711 8.673 -19.392 1.00 87.25 139 LYS A O 1
ATOM 1086 N N . GLN A 1 140 ? 23.585 7.959 -19.385 1.00 84.50 140 GLN A N 1
ATOM 1087 C CA . GLN A 1 140 ? 23.024 9.244 -19.808 1.00 84.50 140 GLN A CA 1
ATOM 1088 C C . GLN A 1 140 ? 23.203 10.316 -18.721 1.00 84.50 140 GLN A C 1
ATOM 1090 O O . GLN A 1 140 ? 23.667 11.419 -19.009 1.00 84.50 140 GLN A O 1
ATOM 1095 N N . LYS A 1 141 ? 22.948 9.958 -17.457 1.00 87.38 141 LYS A N 1
ATOM 1096 C CA . LYS A 1 141 ? 23.124 10.859 -16.312 1.00 87.38 141 LYS A CA 1
ATOM 1097 C C . LYS A 1 141 ? 24.587 11.251 -16.071 1.00 87.38 141 LYS A C 1
ATOM 1099 O O . LYS A 1 141 ? 24.861 12.409 -15.777 1.00 87.38 141 LYS A O 1
ATOM 1104 N N . GLU A 1 142 ? 25.530 10.320 -16.219 1.00 87.19 142 GLU A N 1
ATOM 1105 C CA . GLU A 1 142 ? 26.975 10.590 -16.106 1.00 87.19 142 GLU A CA 1
ATOM 1106 C C . GLU A 1 142 ? 27.484 11.527 -17.207 1.00 87.19 142 GLU A C 1
ATOM 1108 O O . GLU A 1 142 ? 28.394 12.319 -16.974 1.00 87.19 142 GLU A O 1
ATOM 1113 N N . LYS A 1 143 ? 26.860 11.496 -18.389 1.00 86.75 143 LYS A N 1
ATOM 1114 C CA . LYS A 1 143 ? 27.131 12.436 -19.486 1.00 86.75 143 LYS A CA 1
ATOM 1115 C C . LYS A 1 143 ? 26.489 13.815 -19.286 1.00 86.75 143 LYS A C 1
ATOM 1117 O O . LYS A 1 143 ? 26.631 14.669 -20.155 1.00 86.75 143 LYS A O 1
ATOM 1122 N N . GLY A 1 144 ? 25.774 14.035 -18.178 1.00 84.50 144 GLY A N 1
ATOM 1123 C CA . GLY A 1 144 ? 25.052 15.281 -17.908 1.00 84.50 144 GLY A CA 1
ATOM 1124 C C . GLY A 1 144 ? 23.846 15.512 -18.824 1.00 84.50 144 GLY A C 1
ATOM 1125 O O . GLY A 1 144 ? 23.361 16.637 -18.911 1.00 84.50 144 GLY A O 1
ATOM 1126 N N . LEU A 1 145 ? 23.376 14.471 -19.520 1.00 81.38 145 LEU A N 1
ATOM 1127 C CA . LEU A 1 145 ? 22.187 14.528 -20.367 1.00 81.38 145 LEU A CA 1
ATOM 1128 C C . LEU A 1 145 ? 20.929 14.317 -19.519 1.00 81.38 145 LEU A C 1
ATOM 1130 O O . LEU A 1 145 ? 20.979 13.675 -18.469 1.00 81.38 145 LEU A O 1
ATOM 1134 N N . ASP A 1 146 ? 19.796 14.826 -20.002 1.00 79.44 146 ASP A N 1
ATOM 1135 C CA . ASP A 1 146 ? 18.486 14.506 -19.435 1.00 79.44 146 ASP A CA 1
ATOM 1136 C C . ASP A 1 146 ? 18.095 13.081 -19.874 1.00 79.44 146 ASP A C 1
ATOM 1138 O O . ASP A 1 146 ? 17.928 12.851 -21.077 1.00 79.44 146 ASP A O 1
ATOM 1142 N N . PRO A 1 147 ? 18.043 12.098 -18.957 1.00 77.81 147 PRO A N 1
ATOM 1143 C CA . PRO A 1 147 ? 17.950 10.695 -19.328 1.00 77.81 147 PRO A CA 1
ATOM 1144 C C . PRO A 1 147 ? 16.592 10.350 -19.955 1.00 77.81 147 PRO A C 1
ATOM 1146 O O . PRO A 1 147 ? 15.546 10.494 -19.320 1.00 77.81 147 PRO A O 1
ATOM 1149 N N . ARG A 1 148 ? 16.609 9.823 -21.182 1.00 78.62 148 ARG A N 1
ATOM 1150 C CA . ARG A 1 148 ? 15.433 9.373 -21.940 1.00 78.62 148 ARG A CA 1
ATOM 1151 C C . ARG A 1 148 ? 15.508 7.877 -22.221 1.00 78.62 148 ARG A C 1
ATOM 1153 O O . ARG A 1 148 ? 16.544 7.363 -22.631 1.00 78.62 148 ARG A O 1
ATOM 1160 N N . PHE A 1 149 ? 14.399 7.176 -22.010 1.00 76.50 149 PHE A N 1
ATOM 1161 C CA . PHE A 1 149 ? 14.321 5.733 -22.222 1.00 76.50 149 PHE A CA 1
ATOM 1162 C C . PHE A 1 149 ? 13.987 5.416 -23.684 1.00 76.50 149 PHE A C 1
ATOM 1164 O O . PHE A 1 149 ? 12.852 5.621 -24.109 1.00 76.50 149 PHE A O 1
ATOM 1171 N N . HIS A 1 150 ? 14.959 4.884 -24.431 1.00 74.00 150 HIS A N 1
ATOM 1172 C CA . HIS A 1 150 ? 14.767 4.406 -25.802 1.00 74.00 150 HIS A CA 1
ATOM 1173 C C . HIS A 1 150 ? 14.863 2.871 -25.834 1.00 74.00 150 HIS A C 1
ATOM 1175 O O . HIS A 1 150 ? 15.965 2.325 -25.780 1.00 74.00 150 HIS A O 1
ATOM 1181 N N . PRO A 1 151 ? 13.734 2.141 -25.941 1.00 68.31 151 PRO A N 1
ATOM 1182 C CA . PRO A 1 151 ? 13.733 0.675 -25.942 1.00 68.31 151 PRO A CA 1
ATOM 1183 C C . PRO A 1 151 ? 14.612 0.066 -27.035 1.00 68.31 151 PRO A C 1
ATOM 1185 O O . PRO A 1 151 ? 15.264 -0.946 -26.807 1.00 68.31 151 PRO A O 1
ATOM 1188 N N . ALA A 1 152 ? 14.661 0.713 -28.205 1.00 66.31 152 ALA A N 1
ATOM 1189 C CA . ALA A 1 152 ? 15.425 0.259 -29.364 1.00 66.31 152 ALA A CA 1
ATOM 1190 C C . ALA A 1 152 ? 16.949 0.256 -29.139 1.00 66.31 152 ALA A C 1
ATOM 1192 O O . ALA A 1 152 ? 17.667 -0.452 -29.841 1.00 66.31 152 ALA A O 1
ATOM 1193 N N . GLU A 1 153 ? 17.448 1.026 -28.167 1.00 66.88 153 GLU A N 1
ATOM 1194 C CA . GLU A 1 153 ? 18.879 1.130 -27.860 1.00 66.88 153 GLU A CA 1
ATOM 1195 C C . GLU A 1 153 ? 19.351 0.053 -26.869 1.00 66.88 153 GLU A C 1
ATOM 1197 O O . GLU A 1 153 ? 20.555 -0.124 -26.672 1.00 66.88 153 GLU A O 1
ATOM 1202 N N . ILE A 1 154 ? 18.425 -0.708 -26.268 1.00 71.69 154 ILE A N 1
ATOM 1203 C CA . ILE A 1 154 ? 18.724 -1.710 -25.242 1.00 71.69 154 ILE A CA 1
ATOM 1204 C C . ILE A 1 154 ? 18.461 -3.120 -25.802 1.00 71.69 154 ILE A C 1
ATOM 1206 O O . ILE A 1 154 ? 17.315 -3.559 -25.849 1.00 71.69 154 ILE A O 1
ATOM 1210 N N . PRO A 1 155 ? 19.501 -3.909 -26.145 1.00 65.88 155 PRO A N 1
ATOM 1211 C CA . PRO A 1 155 ? 19.347 -5.187 -26.854 1.00 65.88 155 PRO A CA 1
ATOM 1212 C C . PRO A 1 155 ? 18.518 -6.256 -26.125 1.00 65.88 155 PRO A C 1
ATOM 1214 O O . PRO A 1 155 ? 18.068 -7.222 -26.737 1.00 65.88 155 PRO A O 1
ATOM 1217 N N . SER A 1 156 ? 18.365 -6.146 -24.802 1.00 67.94 156 SER A N 1
ATOM 1218 C CA . SER A 1 156 ? 17.588 -7.092 -23.993 1.00 67.94 156 SER A CA 1
ATOM 1219 C C . SER A 1 156 ? 16.097 -6.759 -23.921 1.00 67.94 156 SER A C 1
ATOM 1221 O O . SER A 1 156 ? 15.293 -7.634 -23.577 1.00 67.94 156 SER A O 1
ATOM 1223 N N . ILE A 1 157 ? 15.725 -5.525 -24.255 1.00 70.19 157 ILE A N 1
ATOM 1224 C CA . ILE A 1 157 ? 14.361 -5.012 -24.281 1.00 70.19 157 ILE A CA 1
ATOM 1225 C C . ILE A 1 157 ? 13.964 -5.023 -25.757 1.00 70.19 157 ILE A C 1
ATOM 1227 O O . ILE A 1 157 ? 14.447 -4.217 -26.530 1.00 70.19 157 ILE A O 1
ATOM 1231 N N . GLY A 1 158 ? 13.182 -6.016 -26.185 1.00 64.75 158 GLY A N 1
ATOM 1232 C CA . GLY A 1 158 ? 12.749 -6.128 -27.585 1.00 64.75 158 GLY A CA 1
ATOM 1233 C C . GLY A 1 158 ? 11.767 -5.015 -27.985 1.00 64.75 158 GLY A C 1
ATOM 1234 O O . GLY A 1 158 ? 11.956 -3.843 -27.683 1.00 64.75 158 GLY A O 1
ATOM 1235 N N . HIS A 1 159 ? 10.655 -5.373 -28.628 1.00 58.62 159 HIS A N 1
ATOM 1236 C CA . HIS A 1 159 ? 9.565 -4.425 -28.891 1.00 58.62 159 HIS A CA 1
ATOM 1237 C C . HIS A 1 159 ? 8.803 -4.099 -27.596 1.00 58.62 159 HIS A C 1
ATOM 1239 O O . HIS A 1 159 ? 7.761 -4.689 -27.317 1.00 58.62 159 HIS A O 1
ATOM 1245 N N . ALA A 1 160 ? 9.344 -3.202 -26.773 1.00 64.62 160 ALA A N 1
ATOM 1246 C CA . ALA A 1 160 ? 8.605 -2.606 -25.669 1.00 64.62 160 ALA A CA 1
ATOM 1247 C C . ALA A 1 160 ? 7.939 -1.313 -26.148 1.00 64.62 160 ALA A C 1
ATOM 1249 O O . ALA A 1 160 ? 8.597 -0.451 -26.730 1.00 64.62 160 ALA A O 1
ATOM 1250 N N . GLU A 1 161 ? 6.641 -1.174 -25.884 1.00 62.25 161 GLU A N 1
ATOM 1251 C CA . GLU A 1 161 ? 5.947 0.103 -26.035 1.00 62.25 161 GLU A CA 1
ATOM 1252 C C . GLU A 1 161 ? 6.504 1.075 -24.987 1.00 62.25 161 GLU A C 1
ATOM 1254 O O . GLU A 1 161 ? 6.248 0.938 -23.789 1.00 62.25 161 GLU A O 1
ATOM 1259 N N . ALA A 1 162 ? 7.309 2.041 -25.428 1.00 66.06 162 ALA A N 1
ATOM 1260 C CA . ALA A 1 162 ? 7.640 3.205 -24.618 1.00 66.06 162 ALA A CA 1
ATOM 1261 C C . ALA A 1 162 ? 6.642 4.322 -24.907 1.00 66.06 162 ALA A C 1
ATOM 1263 O O . ALA A 1 162 ? 6.178 4.493 -26.033 1.00 66.06 162 ALA A O 1
ATOM 1264 N N . TRP A 1 163 ? 6.325 5.099 -23.876 1.00 58.19 163 TRP A N 1
ATOM 1265 C CA . TRP A 1 163 ? 5.618 6.356 -24.063 1.00 58.19 163 TRP A CA 1
ATOM 1266 C C . TRP A 1 163 ? 6.553 7.329 -24.781 1.00 58.19 163 TRP A C 1
ATOM 1268 O O . TRP A 1 163 ? 7.503 7.820 -24.173 1.00 58.19 163 TRP A O 1
ATOM 1278 N N . GLU A 1 164 ? 6.292 7.594 -26.061 1.00 52.47 164 GLU A N 1
ATOM 1279 C CA . GLU A 1 164 ? 6.960 8.676 -26.781 1.00 52.47 164 GLU A CA 1
ATOM 1280 C C . GLU A 1 164 ? 6.533 10.015 -26.164 1.00 52.47 164 GLU A C 1
ATOM 1282 O O . GLU A 1 164 ? 5.354 10.382 -26.178 1.00 52.47 164 GLU A O 1
ATOM 1287 N N . LYS A 1 165 ? 7.494 10.727 -25.575 1.00 47.72 165 LYS A N 1
ATOM 1288 C CA . LYS A 1 165 ? 7.373 12.141 -25.219 1.00 47.72 165 LYS A CA 1
ATOM 1289 C C . LYS A 1 165 ? 8.625 12.894 -25.636 1.00 47.72 165 LYS A C 1
ATOM 1291 O O . LYS A 1 165 ? 9.739 12.425 -25.309 1.00 47.72 165 LYS A O 1
#

Radius of gyration: 22.61 Å; chains: 1; bounding box: 48×30×61 Å

Foldseek 3Di:
DCCVVVPVVVVLVVLLVPFPLVVPPPDDDLRSSLVSQCVVVNPVSNVVSVVVCVVVVVVVLVVVLVVVLVVQCVVDVDPVSSVVSVVVSVVVVVVVVVDDPVVVVVVVVVVVVVVVVVVVVVCVVCVLVVVQQVVQQVVCVVVVHDGDDDQVVRVVRDPDDDPDD

Sequence (165 aa):
VFIDTLVICSCTAFIVLLSDYQQFPGLEGIALTQKALSSQLGGFGNYFLSASVLLFAFTSIIGNYYYGQANVEFISRKKSVMLVFRTGVTLIVLSGAVLQLKLVWNLADLFMAAMALMNIYAILRLRKQVIDALADYRKQKEKGLDPRFHPAEIPSIGHAEAWEK

Secondary structure (DSSP, 8-state):
-IIIIIIIIHHHHHHHHHTTGGG-TT--HHHHHHHHHHHHHTHHHHHHHHHHHHHHHHHHHHHHHHHHHHHHHHH---HHHHHHHHHHHHHHHHHHTTS-HHHHHHHHHHHHHHHHHHHHHHHHHHHHHHHHHHHHHHHHHHTT------GGG-TTS-S------

pLDDT: mean 83.35, std 8.64, range [47.72, 95.0]